Protein AF-A0A368Y8J2-F1 (afdb_monomer_lite)

Secondary structure (DSSP, 8-state):
--------------------------------------------TTS--HHHHHHHHHHHHHHHHHH--SHHHHHHHHHHHHHHHHHHHHHHHHHHHHH---HHHHHHHHHHHHHHHHHHHHHHHHHHHHS-HHHHTTHHHHHHHHHHHHHHHHHHHHHHHHHHTS--------

Radius of gyration: 30.21 Å; chains: 1; bounding box: 63×98×73 Å

Sequence (174 aa):
MHDGDARRGLPARHAGLWAITWTRRRALLAAALSCCTTTYAIDNPDAPDRNAAFLSRAQPYEERFSQASRSSEIADAAAAYATFLDAELNKAYQDLLAAVEDTGTRRALAQAQREWLKFRDAEFRFIGKNWTPQNFGSSSTLSRASYRHQIVKQRVSTLLAYLQNYPAATKAGR

pLDDT: mean 80.76, std 23.33, range [32.22, 98.88]

Organism: NCBI:txid545864

Foldseek 3Di:
DDDDDDDDDDDDDDDDDDDDDDDDDDDDDPPDPDPPPPVPLPDPVPFDQPLVVLVVVLVVLVVQCVPQDDPVSNVVSLVVSLVVLVVLLVVLLVLLLVLDPDPVVSVVSVVVVVVLVVVLVVVLVVLVVPLDCVVPNPCSSSSSSVVSSVSSSVSSSVSSVSSSSGDDPPPPDD

InterPro domains:
  IPR009739 Lysozyme inhibitor LprI-like, N-terminal [PF07007] (68-159)

Structure (mmCIF, N/CA/C/O backbone):
data_AF-A0A368Y8J2-F1
#
_entry.id   AF-A0A368Y8J2-F1
#
loop_
_atom_site.group_PDB
_atom_site.id
_atom_site.type_symbol
_atom_site.label_atom_id
_atom_site.label_alt_id
_atom_site.label_comp_id
_atom_site.label_asym_id
_atom_site.label_entity_id
_atom_site.label_seq_id
_atom_site.pdbx_PDB_ins_code
_atom_site.Cartn_x
_atom_site.Cartn_y
_atom_site.Cartn_z
_atom_site.occupancy
_atom_site.B_iso_or_equiv
_atom_site.auth_seq_id
_atom_site.auth_comp_id
_atom_site.auth_asym_id
_atom_site.auth_atom_id
_atom_site.pdbx_PDB_model_num
ATOM 1 N N . MET A 1 1 ? -29.559 -76.925 -47.299 1.00 38.00 1 MET A N 1
ATOM 2 C CA . MET A 1 1 ? -28.652 -77.788 -46.517 1.00 38.00 1 MET A CA 1
ATOM 3 C C . MET A 1 1 ? -27.833 -76.846 -45.647 1.00 38.00 1 MET A C 1
ATOM 5 O O . MET A 1 1 ? -27.339 -75.877 -46.204 1.00 38.00 1 MET A O 1
ATOM 9 N N . HIS A 1 2 ? -27.899 -77.069 -44.328 1.00 35.81 2 HIS A N 1
ATOM 10 C CA . HIS A 1 2 ? -27.275 -76.391 -43.168 1.00 35.81 2 HIS A CA 1
ATOM 11 C C . HIS A 1 2 ? -26.026 -75.537 -43.455 1.00 35.81 2 HIS A C 1
ATOM 13 O O . HIS A 1 2 ? -25.262 -75.876 -44.345 1.00 35.81 2 HIS A O 1
ATOM 19 N N . ASP A 1 3 ? -25.691 -74.449 -42.766 1.00 36.72 3 ASP A N 1
ATOM 20 C CA . ASP A 1 3 ? -25.877 -73.992 -41.378 1.00 36.72 3 ASP A CA 1
ATOM 21 C C . ASP A 1 3 ? -25.427 -72.504 -41.385 1.00 36.72 3 ASP A C 1
ATOM 23 O O . ASP A 1 3 ? -24.707 -72.087 -42.288 1.00 36.72 3 ASP A O 1
ATOM 27 N N . GLY A 1 4 ? -25.864 -71.604 -40.508 1.00 36.50 4 GLY A N 1
ATOM 28 C CA . GLY A 1 4 ? -25.315 -71.512 -39.157 1.00 36.50 4 GLY A CA 1
ATOM 29 C C . GLY A 1 4 ? -24.508 -70.215 -38.978 1.00 36.50 4 GLY A C 1
ATOM 30 O O . GLY A 1 4 ? -23.341 -70.138 -39.327 1.00 36.50 4 GLY A O 1
ATOM 31 N N . ASP A 1 5 ? -25.187 -69.232 -38.392 1.00 38.81 5 ASP A N 1
ATOM 32 C CA . ASP A 1 5 ? -24.718 -68.396 -37.281 1.00 38.81 5 ASP A CA 1
ATOM 33 C C . ASP A 1 5 ? -23.663 -67.265 -37.441 1.00 38.81 5 ASP A C 1
ATOM 35 O O . ASP A 1 5 ? -22.577 -67.386 -37.996 1.00 38.81 5 ASP A O 1
ATOM 39 N N . ALA A 1 6 ? -24.023 -66.172 -36.758 1.00 38.97 6 ALA A N 1
ATOM 40 C CA . ALA A 1 6 ? -23.198 -65.298 -35.927 1.00 38.97 6 ALA A CA 1
ATOM 41 C C . ALA A 1 6 ? -22.068 -64.415 -36.506 1.00 38.97 6 ALA A C 1
ATOM 43 O O . ALA A 1 6 ? -20.900 -64.781 -36.545 1.00 38.97 6 ALA A O 1
ATOM 44 N N . ARG A 1 7 ? -22.410 -63.116 -36.562 1.00 38.59 7 ARG A N 1
ATOM 45 C CA . ARG A 1 7 ? -21.954 -62.034 -35.643 1.00 38.59 7 ARG A CA 1
ATOM 46 C C . ARG A 1 7 ? -21.190 -60.854 -36.270 1.00 38.59 7 ARG A C 1
ATOM 48 O O . ARG A 1 7 ? -20.011 -60.927 -36.576 1.00 38.59 7 ARG A O 1
ATOM 55 N N . ARG A 1 8 ? -21.870 -59.709 -36.099 1.00 36.44 8 ARG A N 1
ATOM 56 C CA . ARG A 1 8 ? -21.405 -58.391 -35.610 1.00 36.44 8 ARG A CA 1
ATOM 57 C C . ARG A 1 8 ? -20.763 -57.420 -36.603 1.00 36.44 8 ARG A C 1
ATOM 59 O O . ARG A 1 8 ? -19.602 -57.530 -36.963 1.00 36.44 8 ARG A O 1
ATOM 66 N N . GLY A 1 9 ? -21.511 -56.337 -36.818 1.00 32.22 9 GLY A N 1
ATOM 67 C CA . GLY A 1 9 ? -21.014 -55.024 -37.222 1.00 32.22 9 GLY A CA 1
ATOM 68 C C . GLY A 1 9 ? -22.164 -54.038 -37.459 1.00 32.22 9 GLY A C 1
ATOM 69 O O . GLY A 1 9 ? -22.605 -53.878 -38.586 1.00 32.22 9 GLY A O 1
ATOM 70 N N . LEU A 1 10 ? -22.682 -53.403 -36.401 1.00 35.66 10 LEU A N 1
ATOM 71 C CA . LEU A 1 10 ? -23.392 -52.108 -36.501 1.00 35.66 10 LEU A CA 1
ATOM 72 C C . LEU A 1 10 ? -22.328 -50.989 -36.641 1.00 35.66 10 LEU A C 1
ATOM 74 O O . LEU A 1 10 ? -21.183 -51.277 -36.283 1.00 35.66 10 LEU A O 1
ATOM 78 N N . PRO A 1 11 ? -22.633 -49.725 -37.033 1.00 43.28 11 PRO A N 1
ATOM 79 C CA . PRO A 1 11 ? -23.953 -49.067 -37.079 1.00 43.28 11 PRO A CA 1
ATOM 80 C C . PRO A 1 11 ? -24.192 -48.126 -38.290 1.00 43.28 11 PRO A C 1
ATOM 82 O O . PRO A 1 11 ? -23.250 -47.584 -38.854 1.00 43.28 11 PRO A O 1
ATOM 85 N N . ALA A 1 12 ? -25.450 -47.784 -38.599 1.00 34.47 12 ALA A N 1
ATOM 86 C CA . ALA A 1 12 ? -25.791 -46.440 -39.098 1.00 34.47 12 ALA A CA 1
ATOM 87 C C . ALA A 1 12 ? -27.309 -46.175 -39.147 1.00 34.47 12 ALA A C 1
ATOM 89 O O . ALA A 1 12 ? -28.036 -46.812 -39.895 1.00 34.47 12 ALA A O 1
ATOM 90 N N . ARG A 1 13 ? -27.708 -45.115 -38.432 1.00 40.19 13 ARG A N 1
ATOM 91 C CA . ARG A 1 13 ? -28.651 -44.065 -38.864 1.00 40.19 13 ARG A CA 1
ATOM 92 C C . ARG A 1 13 ? -30.084 -44.485 -39.225 1.00 40.19 13 ARG A C 1
ATOM 94 O O . ARG A 1 13 ? -30.378 -44.824 -40.363 1.00 40.19 13 ARG A O 1
ATOM 101 N N . HIS A 1 14 ? -31.008 -44.199 -38.309 1.00 37.66 14 HIS A N 1
ATOM 102 C CA . HIS A 1 14 ? -32.386 -43.876 -38.675 1.00 37.66 14 HIS A CA 1
ATOM 103 C C . HIS A 1 14 ? -32.692 -42.424 -38.308 1.00 37.66 14 HIS A C 1
ATOM 105 O O . HIS A 1 14 ? -32.755 -42.050 -37.140 1.00 37.66 14 HIS A O 1
ATOM 111 N N . ALA A 1 15 ? -32.841 -41.608 -39.350 1.00 43.56 15 ALA A N 1
ATOM 112 C CA . ALA A 1 15 ? -33.581 -40.362 -39.297 1.00 43.56 15 ALA A CA 1
ATOM 113 C C . ALA A 1 15 ? -35.073 -40.696 -39.151 1.00 43.56 15 ALA A C 1
ATOM 115 O O . ALA A 1 15 ? -35.575 -41.588 -39.833 1.00 43.56 15 ALA A O 1
ATOM 116 N N . GLY A 1 16 ? -35.768 -39.985 -38.267 1.00 35.09 16 GLY A N 1
ATOM 117 C CA . GLY A 1 16 ? -37.189 -40.191 -38.003 1.00 35.09 16 GLY A CA 1
ATOM 118 C C . GLY A 1 16 ? -37.838 -38.957 -37.385 1.00 35.09 16 GLY A C 1
ATOM 119 O O . GLY A 1 16 ? -37.836 -38.791 -36.172 1.00 35.09 16 GLY A O 1
ATOM 120 N N . LEU A 1 17 ? -38.324 -38.089 -38.275 1.00 45.75 17 LEU A N 1
ATOM 121 C CA . LEU A 1 17 ? -39.556 -37.290 -38.212 1.00 45.75 17 LEU A CA 1
ATOM 122 C C . LEU A 1 17 ? -40.320 -37.267 -36.878 1.00 45.75 17 LEU A C 1
ATOM 124 O O . LEU A 1 17 ? -40.980 -38.251 -36.578 1.00 45.75 17 LEU A O 1
ATOM 128 N N . TRP A 1 18 ? -40.397 -36.111 -36.206 1.00 42.00 18 TRP A N 1
ATOM 129 C CA . TRP A 1 18 ? -41.549 -35.759 -35.358 1.00 42.00 18 TRP A CA 1
ATOM 130 C C . TRP A 1 18 ? -41.778 -34.243 -35.360 1.00 42.00 18 TRP A C 1
ATOM 132 O O . TRP A 1 18 ? -41.097 -33.484 -34.674 1.00 42.00 18 TRP A O 1
ATOM 142 N N . ALA A 1 19 ? -42.768 -33.803 -36.132 1.00 47.34 19 ALA A N 1
ATOM 143 C CA . ALA A 1 19 ? -43.452 -32.548 -35.873 1.00 47.34 19 ALA A CA 1
ATOM 144 C C . ALA A 1 19 ? -44.437 -32.794 -34.726 1.00 47.34 19 ALA A C 1
ATOM 146 O O . ALA A 1 19 ? -45.406 -33.516 -34.926 1.00 47.34 19 ALA A O 1
ATOM 147 N N . ILE A 1 20 ? -44.214 -32.207 -33.548 1.00 53.19 20 ILE A N 1
ATOM 148 C CA . ILE A 1 20 ? -45.284 -31.979 -32.570 1.00 53.19 20 ILE A CA 1
ATOM 149 C C . ILE A 1 20 ? -45.003 -30.649 -31.865 1.00 53.19 20 ILE A C 1
ATOM 151 O O . ILE A 1 20 ? -44.065 -30.508 -31.083 1.00 53.19 20 ILE A O 1
ATOM 155 N N . THR A 1 21 ? -45.830 -29.656 -32.167 1.00 49.53 21 THR A N 1
ATOM 156 C CA . THR A 1 21 ? -45.944 -28.409 -31.417 1.00 49.53 21 THR A CA 1
ATOM 157 C C . THR A 1 21 ? -46.417 -28.725 -29.997 1.00 49.53 21 THR A C 1
ATOM 159 O O . THR A 1 21 ? -47.525 -29.215 -29.802 1.00 49.53 21 THR A O 1
ATOM 162 N N . TRP A 1 22 ? -45.592 -28.441 -28.985 1.00 43.69 22 TRP A N 1
ATOM 163 C CA . TRP A 1 22 ? -46.028 -28.453 -27.585 1.00 43.69 22 TRP A CA 1
ATOM 164 C C . TRP A 1 22 ? -45.917 -27.061 -26.984 1.00 43.69 22 TRP A C 1
ATOM 166 O O . TRP A 1 22 ? -44.847 -26.541 -26.672 1.00 43.69 22 TRP A O 1
ATOM 176 N N . THR A 1 23 ? -47.085 -26.450 -26.860 1.00 45.97 23 THR A N 1
ATOM 177 C CA . THR A 1 23 ? -47.345 -25.228 -26.126 1.00 45.97 23 THR A CA 1
ATOM 178 C C . THR A 1 23 ? -47.279 -25.475 -24.617 1.00 45.97 23 THR A C 1
ATOM 180 O O . THR A 1 23 ? -47.844 -26.430 -24.098 1.00 45.97 23 THR A O 1
ATOM 183 N N . ARG A 1 24 ? -46.708 -24.478 -23.928 1.00 49.09 24 ARG A N 1
ATOM 184 C CA . ARG A 1 24 ? -46.957 -24.079 -22.531 1.00 49.09 24 ARG A CA 1
ATOM 185 C C . ARG A 1 24 ? -46.359 -24.941 -21.405 1.00 49.09 24 ARG A C 1
ATOM 187 O O . ARG A 1 24 ? -46.448 -26.157 -21.374 1.00 49.09 24 ARG A O 1
ATOM 194 N N . ARG A 1 25 ? -45.936 -24.192 -20.375 1.00 52.25 25 ARG A N 1
ATOM 195 C CA . ARG A 1 25 ? -45.642 -24.578 -18.979 1.00 52.25 25 ARG A CA 1
ATOM 196 C C . ARG A 1 25 ? -44.213 -25.027 -18.669 1.00 52.25 25 ARG A C 1
ATOM 198 O O . ARG A 1 25 ? -43.975 -26.172 -18.315 1.00 52.25 25 ARG A O 1
ATOM 205 N N . ARG A 1 26 ? -43.306 -24.049 -18.611 1.00 47.34 26 ARG A N 1
ATOM 206 C CA . ARG A 1 26 ? -42.301 -23.961 -17.535 1.00 47.34 26 ARG A CA 1
ATOM 207 C C . ARG A 1 26 ? -42.222 -22.519 -17.028 1.00 47.34 26 ARG A C 1
ATOM 209 O O . ARG A 1 26 ? -41.252 -21.809 -17.247 1.00 47.34 26 ARG A O 1
ATOM 216 N N . ALA A 1 27 ? -43.312 -22.080 -16.398 1.00 51.75 27 ALA A N 1
ATOM 217 C CA . ALA A 1 27 ? -43.200 -21.107 -15.318 1.00 51.75 27 ALA A CA 1
ATOM 218 C C . ALA A 1 27 ? -42.468 -21.795 -14.152 1.00 51.75 27 ALA A C 1
ATOM 220 O O . ALA A 1 27 ? -42.611 -23.008 -14.001 1.00 51.75 27 ALA A O 1
ATOM 221 N N . LEU A 1 28 ? -41.748 -21.008 -13.346 1.00 50.41 28 LEU A N 1
ATOM 222 C CA . LEU A 1 28 ? -40.837 -21.391 -12.250 1.00 50.41 28 LEU A CA 1
ATOM 223 C C . LEU A 1 28 ? -39.351 -21.508 -12.633 1.00 50.41 28 LEU A C 1
ATOM 225 O O . LEU A 1 28 ? -38.713 -22.528 -12.410 1.00 50.41 28 LEU A O 1
ATOM 229 N N . LEU A 1 29 ? -38.782 -20.409 -13.130 1.00 47.72 29 LEU A N 1
ATOM 230 C CA . LEU A 1 29 ? -37.373 -20.054 -12.912 1.00 47.72 29 LEU A CA 1
ATOM 231 C C . LEU A 1 29 ? -37.298 -18.545 -12.622 1.00 47.72 29 LEU A C 1
ATOM 233 O O . LEU A 1 29 ? -36.754 -17.766 -13.391 1.00 47.72 29 LEU A O 1
ATOM 237 N N . ALA A 1 30 ? -37.898 -18.122 -11.510 1.00 48.59 30 ALA A N 1
ATOM 238 C CA . ALA A 1 30 ? -37.550 -16.856 -10.866 1.00 48.59 30 ALA A CA 1
ATOM 239 C C . ALA A 1 30 ? -36.658 -17.194 -9.664 1.00 48.59 30 ALA A C 1
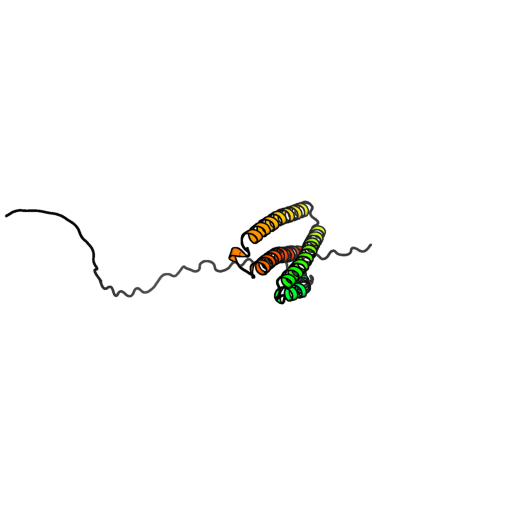ATOM 241 O O . ALA A 1 30 ? -37.056 -17.078 -8.509 1.00 48.59 30 ALA A O 1
ATOM 242 N N . ALA A 1 31 ? -35.473 -17.734 -9.954 1.00 53.31 31 ALA A N 1
ATOM 243 C CA . ALA A 1 31 ? -34.444 -17.946 -8.952 1.00 53.31 31 ALA A CA 1
ATOM 244 C C . ALA A 1 31 ? -33.857 -16.577 -8.591 1.00 53.31 31 ALA A C 1
ATOM 246 O O . ALA A 1 31 ? -33.096 -16.009 -9.368 1.00 53.31 31 ALA A O 1
ATOM 247 N N . ALA A 1 32 ? -34.313 -16.047 -7.453 1.00 57.34 32 ALA A N 1
ATOM 248 C CA . ALA A 1 32 ? -33.640 -15.095 -6.571 1.00 57.34 32 ALA A CA 1
ATOM 249 C C . ALA A 1 32 ? -32.467 -14.326 -7.209 1.00 57.34 32 ALA A C 1
ATOM 251 O O . ALA A 1 32 ? -31.299 -14.640 -6.980 1.00 57.34 32 ALA A O 1
ATOM 252 N N . LEU A 1 33 ? -32.784 -13.301 -8.004 1.00 58.62 33 LEU A N 1
ATOM 253 C CA . LEU A 1 33 ? -31.779 -12.354 -8.464 1.00 58.62 33 LEU A CA 1
ATOM 254 C C . LEU A 1 33 ? -31.495 -11.343 -7.348 1.00 58.62 33 LEU A C 1
ATOM 256 O O . LEU A 1 33 ? -32.362 -10.569 -6.954 1.00 58.62 33 LEU A O 1
ATOM 260 N N . SER A 1 34 ? -30.234 -11.328 -6.926 1.00 58.56 34 SER A N 1
ATOM 261 C CA . SER A 1 34 ? -29.547 -10.155 -6.390 1.00 58.56 34 SER A CA 1
ATOM 262 C C . SER A 1 34 ? -30.049 -9.609 -5.051 1.00 58.56 34 SER A C 1
ATOM 264 O O . SER A 1 34 ? -30.442 -8.453 -4.931 1.00 58.56 34 SER A O 1
ATOM 266 N N . CYS A 1 35 ? -29.842 -10.381 -3.984 1.00 41.34 35 CYS A N 1
ATOM 267 C CA . CYS A 1 35 ? -29.443 -9.755 -2.725 1.00 41.34 35 CYS A CA 1
ATOM 268 C C . CYS A 1 35 ? -27.953 -9.386 -2.851 1.00 41.34 35 CYS A C 1
ATOM 270 O O . CYS A 1 35 ? -27.079 -10.037 -2.285 1.00 41.34 35 CYS A O 1
ATOM 272 N N . CYS A 1 36 ? -27.646 -8.372 -3.671 1.00 50.62 36 CYS A N 1
ATOM 273 C CA . CYS A 1 36 ? -26.404 -7.633 -3.490 1.00 50.62 36 CYS A CA 1
ATOM 274 C C . CYS A 1 36 ? -26.565 -6.933 -2.148 1.00 50.62 36 CYS A C 1
ATOM 276 O O . CYS A 1 36 ? -27.130 -5.846 -2.076 1.00 50.62 36 CYS A O 1
ATOM 278 N N . THR A 1 37 ? -26.128 -7.577 -1.071 1.00 53.00 37 THR A N 1
ATOM 279 C CA . THR A 1 37 ? -25.909 -6.888 0.192 1.00 53.00 37 THR A CA 1
ATOM 280 C C . THR A 1 37 ? -24.730 -5.953 -0.037 1.00 53.00 37 THR A C 1
ATOM 282 O O . THR A 1 37 ? -23.588 -6.271 0.288 1.00 53.00 37 THR A O 1
ATOM 285 N N . THR A 1 38 ? -24.982 -4.800 -0.652 1.00 56.97 38 THR A N 1
ATOM 286 C CA . THR A 1 38 ? -24.168 -3.624 -0.397 1.00 56.97 38 THR A CA 1
ATOM 287 C C . THR A 1 38 ? -24.278 -3.421 1.102 1.00 56.97 38 THR A C 1
ATOM 289 O O . THR A 1 38 ? -25.308 -2.972 1.606 1.00 56.97 38 THR A O 1
ATOM 292 N N . THR A 1 39 ? -23.257 -3.853 1.836 1.00 56.72 39 THR A N 1
ATOM 293 C CA . THR A 1 39 ? -23.045 -3.395 3.200 1.00 56.72 39 THR A CA 1
ATOM 294 C C . THR A 1 39 ? -22.803 -1.899 3.082 1.00 56.72 39 THR A C 1
ATOM 296 O O . THR A 1 39 ? -21.665 -1.452 2.946 1.00 56.72 39 THR A O 1
ATOM 299 N N . TYR A 1 40 ? -23.887 -1.128 3.036 1.00 50.81 40 TYR A N 1
ATOM 300 C CA . TYR A 1 40 ? -23.848 0.279 3.358 1.00 50.81 40 TYR A CA 1
ATOM 301 C C . TYR A 1 40 ? -23.462 0.308 4.833 1.00 50.81 40 TYR A C 1
ATOM 303 O O . TYR A 1 40 ? -24.288 0.113 5.723 1.00 50.81 40 TYR A O 1
ATOM 311 N N . ALA A 1 41 ? -22.160 0.454 5.083 1.00 60.81 41 ALA A N 1
ATOM 312 C CA . ALA A 1 41 ? -21.712 1.173 6.260 1.00 60.81 41 ALA A CA 1
ATOM 313 C C . ALA A 1 41 ? -22.602 2.413 6.386 1.00 60.81 41 ALA A C 1
ATOM 315 O O . ALA A 1 41 ? -22.885 3.032 5.360 1.00 60.81 41 ALA A O 1
ATOM 316 N N . ILE A 1 42 ? -23.093 2.710 7.594 1.00 51.53 42 ILE A N 1
ATOM 317 C CA . ILE A 1 42 ? -23.910 3.900 7.8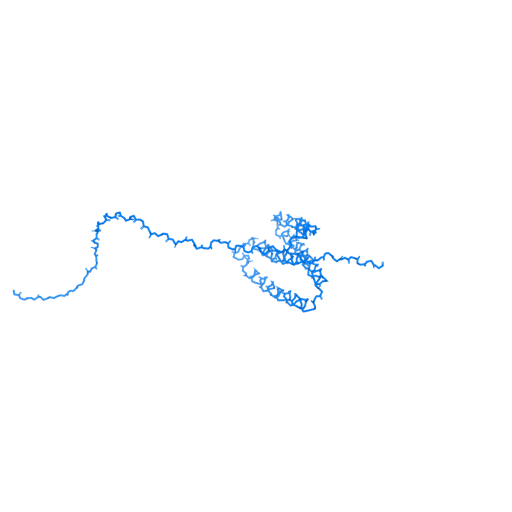61 1.00 51.53 42 ILE A CA 1
ATOM 318 C C . ILE A 1 42 ? -23.206 5.081 7.195 1.00 51.53 42 ILE A C 1
ATOM 320 O O . ILE A 1 42 ? -22.109 5.457 7.608 1.00 51.53 42 ILE A O 1
ATOM 324 N N . ASP A 1 43 ? -23.794 5.569 6.103 1.00 48.19 43 ASP A N 1
ATOM 325 C CA . ASP A 1 43 ? -23.211 6.623 5.291 1.00 48.19 43 ASP A CA 1
ATOM 326 C C . ASP A 1 43 ? -23.206 7.874 6.162 1.00 48.19 43 ASP A C 1
ATOM 328 O O . ASP A 1 43 ? -24.264 8.381 6.539 1.00 48.19 43 ASP A O 1
ATOM 332 N N . ASN A 1 44 ? -22.017 8.288 6.597 1.00 57.97 44 ASN A N 1
ATOM 333 C CA . ASN A 1 44 ? -21.825 9.573 7.240 1.00 57.97 44 ASN A CA 1
ATOM 334 C C . ASN A 1 44 ? -21.438 10.551 6.125 1.00 57.97 44 ASN A C 1
ATOM 336 O O . ASN A 1 44 ? -20.245 10.629 5.809 1.00 57.97 44 ASN A O 1
ATOM 340 N N . PRO A 1 45 ? -22.405 11.274 5.524 1.00 62.47 45 PRO A N 1
ATOM 341 C CA . PRO A 1 45 ? -22.144 12.159 4.389 1.00 62.47 45 PRO A CA 1
ATOM 342 C C . PRO A 1 45 ? -21.174 13.297 4.741 1.00 62.47 45 PRO A C 1
ATOM 344 O O . PRO A 1 45 ? -20.602 13.912 3.844 1.00 62.47 45 PRO A O 1
ATOM 347 N N . ASP A 1 46 ? -20.954 13.548 6.036 1.00 61.66 46 ASP A N 1
ATOM 348 C CA . ASP A 1 46 ? -20.062 14.590 6.540 1.00 61.66 46 ASP A CA 1
ATOM 349 C C . ASP A 1 46 ? -18.625 14.090 6.790 1.00 61.66 46 ASP A C 1
ATOM 351 O O . ASP A 1 46 ? -17.720 14.885 7.062 1.00 61.66 46 ASP A O 1
ATOM 355 N N . ALA A 1 47 ? -18.371 12.775 6.728 1.00 64.88 47 ALA A N 1
ATOM 356 C CA . ALA A 1 47 ? -17.033 12.232 6.943 1.00 64.88 47 ALA A CA 1
ATOM 357 C C . ALA A 1 47 ? -16.158 12.407 5.683 1.00 64.88 47 ALA A C 1
ATOM 359 O O . ALA A 1 47 ? -16.580 12.022 4.593 1.00 64.88 47 ALA A O 1
ATOM 360 N N . PRO A 1 48 ? -14.907 12.906 5.801 1.00 73.38 48 PRO A N 1
ATOM 361 C CA . PRO A 1 48 ? -14.019 13.068 4.651 1.00 73.38 48 PRO A CA 1
ATOM 362 C C . PRO A 1 48 ? -13.842 11.750 3.893 1.00 73.38 48 PRO A C 1
ATOM 364 O O . PRO A 1 48 ? -13.594 10.722 4.526 1.00 73.38 48 PRO A O 1
ATOM 367 N N . ASP A 1 49 ? -13.911 11.767 2.558 1.00 87.75 49 ASP A N 1
ATOM 368 C CA . ASP A 1 49 ? -13.601 10.582 1.751 1.00 87.75 49 ASP A CA 1
ATOM 369 C C . ASP A 1 49 ? -12.089 10.315 1.784 1.00 87.75 49 ASP A C 1
ATOM 371 O O . ASP A 1 49 ? -11.286 10.828 0.993 1.00 87.75 49 ASP A O 1
ATOM 375 N N . ARG A 1 50 ? -11.692 9.498 2.760 1.00 91.31 50 ARG A N 1
ATOM 376 C CA . ARG A 1 50 ? -10.297 9.123 2.990 1.00 91.31 50 ARG A CA 1
ATOM 377 C C . ARG A 1 50 ? -9.717 8.342 1.808 1.00 91.31 50 ARG A C 1
ATOM 379 O O . ARG A 1 50 ? -8.519 8.462 1.544 1.00 91.31 50 ARG A O 1
ATOM 386 N N . ASN A 1 51 ? -10.547 7.583 1.088 1.00 92.31 51 ASN A N 1
ATOM 387 C CA . ASN A 1 51 ? -10.128 6.817 -0.081 1.00 92.31 51 ASN A CA 1
ATOM 388 C C . ASN A 1 51 ? -9.868 7.727 -1.276 1.00 92.31 51 ASN A C 1
ATOM 390 O O . ASN A 1 51 ? -8.799 7.621 -1.875 1.00 92.31 51 ASN A O 1
ATOM 394 N N . ALA A 1 52 ? -10.774 8.653 -1.587 1.00 92.88 52 ALA A N 1
ATOM 395 C CA . ALA A 1 52 ? -10.549 9.635 -2.645 1.00 92.88 52 ALA A CA 1
ATOM 396 C C . ALA A 1 52 ? -9.280 10.459 -2.381 1.00 92.88 52 ALA A C 1
ATOM 398 O O . ALA A 1 52 ? -8.454 10.635 -3.278 1.00 92.88 52 ALA A O 1
ATOM 399 N N . ALA A 1 53 ? -9.062 10.884 -1.131 1.00 95.12 53 ALA A N 1
ATOM 400 C CA . ALA A 1 53 ? -7.848 11.601 -0.751 1.00 95.12 53 ALA A CA 1
ATOM 401 C C . ALA A 1 53 ? -6.576 10.760 -0.971 1.00 95.12 53 ALA A C 1
ATOM 403 O O . ALA A 1 53 ? -5.571 11.277 -1.457 1.00 95.12 53 ALA A O 1
ATOM 404 N N . PHE A 1 54 ? -6.598 9.472 -0.616 1.00 97.50 54 PHE A N 1
ATOM 405 C CA . PHE A 1 54 ? -5.488 8.553 -0.887 1.00 97.50 54 PHE A CA 1
ATOM 406 C C . PHE A 1 54 ? -5.242 8.369 -2.388 1.00 97.50 54 PHE A C 1
ATOM 408 O O . PHE A 1 54 ? -4.104 8.501 -2.834 1.00 97.50 54 PHE A O 1
ATOM 415 N N . LEU A 1 55 ? -6.292 8.116 -3.174 1.00 97.06 55 LEU A N 1
ATOM 416 C CA . LEU A 1 55 ? -6.179 7.922 -4.621 1.00 97.06 55 LEU A CA 1
ATOM 417 C C . LEU A 1 55 ? -5.617 9.167 -5.316 1.00 97.06 55 LEU A C 1
ATOM 419 O O . LEU A 1 55 ? -4.749 9.041 -6.175 1.00 97.06 55 LEU A O 1
ATOM 423 N N . SER A 1 56 ? -6.027 10.361 -4.883 1.00 97.56 56 SER A N 1
ATOM 424 C CA . SER A 1 56 ? -5.465 11.622 -5.375 1.00 97.56 56 SER A CA 1
ATOM 425 C C . SER A 1 56 ? -3.965 11.751 -5.069 1.00 97.56 56 SER A C 1
ATOM 427 O O . SER A 1 56 ? -3.197 12.146 -5.943 1.00 97.56 56 SER A O 1
ATOM 429 N N . ARG A 1 57 ? -3.507 11.349 -3.872 1.00 98.31 57 ARG A N 1
ATOM 430 C CA . ARG A 1 57 ? -2.066 11.323 -3.544 1.00 98.31 57 ARG A CA 1
ATOM 431 C C . ARG A 1 57 ? -1.293 10.248 -4.317 1.00 98.31 57 ARG A C 1
ATOM 433 O O . ARG A 1 57 ? -0.113 10.440 -4.596 1.00 98.31 57 ARG A O 1
ATOM 440 N N . ALA A 1 58 ? -1.938 9.131 -4.655 1.00 98.44 58 ALA A N 1
ATOM 441 C CA . ALA A 1 58 ? -1.333 8.031 -5.405 1.00 98.44 58 ALA A CA 1
ATOM 442 C C . ALA A 1 58 ? -1.162 8.346 -6.900 1.00 98.44 58 ALA A C 1
ATOM 444 O O . ALA A 1 58 ? -0.209 7.870 -7.519 1.00 98.44 58 ALA A O 1
ATOM 445 N N . GLN A 1 59 ? -2.047 9.173 -7.463 1.00 98.31 59 GLN A N 1
ATOM 446 C CA . GLN A 1 59 ? -2.091 9.526 -8.883 1.00 98.31 59 GLN A CA 1
ATOM 447 C C . GLN A 1 59 ? -0.728 9.905 -9.501 1.00 98.31 59 GLN A C 1
ATOM 449 O O . GLN A 1 59 ? -0.349 9.263 -10.481 1.00 98.31 59 GLN A O 1
ATOM 454 N N . PRO A 1 60 ? 0.070 10.848 -8.957 1.00 98.50 60 PRO A N 1
ATOM 455 C CA . PRO A 1 60 ? 1.352 11.210 -9.571 1.00 98.50 60 PRO A CA 1
ATOM 456 C C . PRO A 1 60 ? 2.355 10.044 -9.634 1.00 98.50 60 PRO A C 1
ATOM 458 O O . PRO A 1 60 ? 3.189 9.984 -10.538 1.00 98.50 60 PRO A O 1
ATOM 461 N N . TYR A 1 61 ? 2.284 9.089 -8.701 1.00 98.50 61 TYR A N 1
ATOM 462 C CA . TYR A 1 61 ? 3.134 7.897 -8.729 1.00 98.50 61 TYR A CA 1
ATOM 463 C C . TYR A 1 61 ? 2.668 6.889 -9.787 1.00 98.50 61 TYR A C 1
ATOM 465 O O . TYR A 1 61 ? 3.500 6.275 -10.453 1.00 98.50 61 TYR A O 1
ATOM 473 N N . GLU A 1 62 ? 1.354 6.746 -9.970 1.00 97.81 62 GLU A N 1
ATOM 474 C CA . GLU A 1 62 ? 0.747 5.892 -10.999 1.00 97.81 62 GLU A CA 1
ATOM 475 C C . GLU A 1 62 ? 1.019 6.425 -12.408 1.00 97.81 62 GLU A C 1
ATOM 477 O O . GLU A 1 62 ? 1.382 5.665 -13.307 1.00 97.81 62 GLU A O 1
ATOM 482 N N . GLU A 1 63 ? 0.927 7.739 -12.593 1.00 97.62 63 GLU A N 1
ATOM 483 C CA . GLU A 1 63 ? 1.290 8.412 -13.839 1.00 97.62 63 GLU A CA 1
ATOM 484 C C . GLU A 1 63 ? 2.776 8.218 -14.145 1.00 97.62 63 GLU A C 1
ATOM 486 O O . GLU A 1 63 ? 3.126 7.732 -15.219 1.00 97.62 63 GLU A O 1
ATOM 491 N N . ARG A 1 64 ? 3.661 8.480 -13.173 1.00 97.50 64 ARG A N 1
ATOM 492 C CA . ARG A 1 64 ? 5.105 8.272 -13.351 1.00 97.50 64 ARG A CA 1
ATOM 493 C C . ARG A 1 64 ? 5.442 6.818 -13.689 1.00 97.50 64 ARG A C 1
ATOM 495 O O . ARG A 1 64 ? 6.307 6.571 -14.524 1.00 97.50 64 ARG A O 1
ATOM 502 N N . PHE A 1 65 ? 4.792 5.856 -13.036 1.00 96.69 65 PHE A N 1
ATOM 503 C CA . PHE A 1 65 ? 5.016 4.434 -13.290 1.00 96.69 65 PHE A CA 1
ATOM 504 C C . PHE A 1 65 ? 4.473 3.989 -14.655 1.00 96.69 65 PHE A C 1
ATOM 506 O O . PHE A 1 65 ? 5.138 3.217 -15.340 1.00 96.69 65 PHE A O 1
ATOM 513 N N . SER A 1 66 ? 3.310 4.493 -15.075 1.00 94.81 66 SER A N 1
ATOM 514 C CA . SER A 1 66 ? 2.706 4.147 -16.371 1.00 94.81 66 SER A CA 1
ATOM 515 C C . SER A 1 66 ? 3.410 4.789 -17.570 1.00 94.81 66 SER A C 1
ATOM 517 O O . SER A 1 66 ? 3.422 4.202 -18.648 1.00 94.81 66 SER A O 1
ATOM 519 N N . GLN A 1 67 ? 4.022 5.962 -17.388 1.00 95.19 67 GLN A N 1
ATOM 520 C CA . GLN A 1 67 ? 4.768 6.671 -18.434 1.00 95.19 67 GLN A CA 1
ATOM 521 C C . GLN A 1 67 ? 6.235 6.225 -18.554 1.00 95.19 67 GLN A C 1
ATOM 523 O O . GLN A 1 67 ? 6.901 6.570 -19.531 1.00 95.19 67 GLN A O 1
ATOM 528 N N . ALA A 1 68 ? 6.759 5.468 -17.584 1.00 93.19 68 ALA A N 1
ATOM 529 C CA . ALA A 1 68 ? 8.132 4.977 -17.616 1.00 93.19 68 ALA A CA 1
ATOM 530 C C . ALA A 1 68 ? 8.347 4.006 -18.788 1.00 93.19 68 ALA A C 1
ATOM 532 O O . ALA A 1 68 ? 7.627 3.019 -18.939 1.00 93.19 68 ALA A O 1
ATOM 533 N N . SER A 1 69 ? 9.369 4.267 -19.604 1.00 88.50 69 SER A N 1
ATOM 534 C CA . SER A 1 69 ? 9.576 3.553 -20.873 1.00 88.50 69 SER A CA 1
ATOM 535 C C . SER A 1 69 ? 10.845 2.702 -20.880 1.00 88.50 69 SER A C 1
ATOM 537 O O . SER A 1 69 ? 10.894 1.643 -21.509 1.00 88.50 69 SER A O 1
ATOM 539 N N . ARG A 1 70 ? 11.879 3.130 -20.147 1.00 89.81 70 ARG A N 1
ATOM 540 C CA . ARG A 1 70 ? 13.156 2.412 -20.034 1.00 89.81 70 ARG A CA 1
ATOM 541 C C . ARG A 1 70 ? 13.165 1.527 -18.794 1.00 89.81 70 ARG A C 1
ATOM 543 O O . ARG A 1 70 ? 12.613 1.885 -17.760 1.00 89.81 70 ARG A O 1
ATOM 550 N N . SER A 1 71 ? 13.881 0.404 -18.845 1.00 86.44 71 SER A N 1
ATOM 551 C CA . SER A 1 71 ? 13.964 -0.534 -17.713 1.00 86.44 71 SER A CA 1
ATOM 552 C C . SER A 1 71 ? 14.437 0.112 -16.403 1.00 86.44 71 SER A C 1
ATOM 554 O O . SER A 1 71 ? 13.935 -0.251 -15.342 1.00 86.44 71 SER A O 1
ATOM 556 N N . SER A 1 72 ? 15.373 1.066 -16.467 1.00 89.94 72 SER A N 1
ATOM 557 C CA . SER A 1 72 ? 15.829 1.836 -15.301 1.00 89.94 72 SER A CA 1
ATOM 558 C C . SER A 1 72 ? 14.744 2.778 -14.774 1.00 89.94 72 SER A C 1
ATOM 560 O O . SER A 1 72 ? 14.477 2.786 -13.580 1.00 89.94 72 SER A O 1
ATOM 562 N N . GLU A 1 73 ? 14.046 3.492 -15.661 1.00 94.38 73 GLU A N 1
ATOM 563 C CA . GLU A 1 73 ? 12.933 4.380 -15.294 1.00 94.38 73 GLU A CA 1
ATOM 564 C C . GLU A 1 73 ? 11.788 3.603 -14.640 1.00 94.38 73 GLU A C 1
ATOM 566 O O . GLU A 1 73 ? 11.240 4.045 -13.633 1.00 94.38 73 GLU A O 1
ATOM 571 N N . ILE A 1 74 ? 11.452 2.426 -15.182 1.00 94.00 74 ILE A N 1
ATOM 572 C CA . ILE A 1 74 ? 10.430 1.537 -14.619 1.00 94.00 74 ILE A CA 1
ATOM 573 C C . ILE A 1 74 ? 10.848 1.095 -13.218 1.00 94.00 74 ILE A C 1
ATOM 575 O O . ILE A 1 74 ? 10.022 1.113 -12.308 1.00 94.00 74 ILE A O 1
ATOM 579 N N . ALA A 1 75 ? 12.112 0.702 -13.025 1.00 93.31 75 ALA A N 1
ATOM 580 C CA . ALA A 1 75 ? 12.614 0.291 -11.717 1.00 93.31 75 ALA A CA 1
ATOM 581 C C . ALA A 1 75 ? 12.547 1.439 -10.695 1.00 93.31 75 ALA A C 1
ATOM 583 O O . ALA A 1 75 ? 12.036 1.238 -9.591 1.00 93.31 75 ALA A O 1
ATOM 584 N N . ASP A 1 76 ? 12.976 2.642 -11.078 1.00 96.88 76 ASP A N 1
ATOM 585 C CA . ASP A 1 76 ? 12.977 3.821 -10.209 1.00 96.88 76 ASP A CA 1
ATOM 586 C C . ASP A 1 76 ? 11.557 4.285 -9.863 1.00 96.88 76 ASP A C 1
ATOM 588 O O . ASP A 1 76 ? 11.245 4.553 -8.699 1.00 96.88 76 ASP A O 1
ATOM 592 N N . ALA A 1 77 ? 10.668 4.357 -10.859 1.00 98.06 77 ALA A N 1
ATOM 593 C CA . ALA A 1 77 ? 9.266 4.706 -10.652 1.00 98.06 77 ALA A CA 1
ATOM 594 C C . ALA A 1 77 ? 8.557 3.656 -9.786 1.00 98.06 77 ALA A C 1
ATOM 596 O O . ALA A 1 77 ? 7.809 4.009 -8.872 1.00 98.06 77 ALA A O 1
ATOM 597 N N . ALA A 1 78 ? 8.844 2.370 -10.011 1.00 97.69 78 ALA A N 1
ATOM 598 C CA . ALA A 1 78 ? 8.285 1.294 -9.209 1.00 97.69 78 ALA A CA 1
ATOM 599 C C . ALA A 1 78 ? 8.741 1.349 -7.750 1.00 97.69 78 ALA A C 1
ATOM 601 O O . ALA A 1 78 ? 7.923 1.139 -6.852 1.00 97.69 78 ALA A O 1
ATOM 602 N N . ALA A 1 79 ? 10.022 1.629 -7.508 1.00 98.25 79 ALA A N 1
ATOM 603 C CA . ALA A 1 79 ? 10.563 1.775 -6.164 1.00 98.25 79 ALA A CA 1
ATOM 604 C C . ALA A 1 79 ? 9.934 2.975 -5.443 1.00 98.25 79 ALA A C 1
ATOM 606 O O . ALA A 1 79 ? 9.471 2.836 -4.313 1.00 98.25 79 ALA A O 1
ATOM 607 N N . ALA A 1 80 ? 9.835 4.126 -6.115 1.00 98.62 80 ALA A N 1
ATOM 608 C CA . ALA A 1 80 ? 9.206 5.318 -5.552 1.00 98.62 80 ALA A CA 1
ATOM 609 C C . ALA A 1 80 ? 7.736 5.075 -5.178 1.00 98.62 80 ALA A C 1
ATOM 611 O O . ALA A 1 80 ? 7.314 5.430 -4.076 1.00 98.62 80 ALA A O 1
ATOM 612 N N . TYR A 1 81 ? 6.968 4.428 -6.061 1.00 98.75 81 TYR A N 1
ATOM 613 C CA . TYR A 1 81 ? 5.566 4.127 -5.784 1.00 98.75 81 TYR A CA 1
ATOM 614 C C . TYR A 1 81 ? 5.406 3.091 -4.662 1.00 98.75 81 TYR A C 1
ATOM 616 O O . TYR A 1 81 ? 4.540 3.240 -3.803 1.00 98.75 81 TYR A O 1
ATOM 624 N N . ALA A 1 82 ? 6.280 2.081 -4.599 1.00 98.75 82 ALA A N 1
ATOM 625 C CA . ALA A 1 82 ? 6.277 1.107 -3.509 1.00 98.75 82 ALA A CA 1
ATOM 626 C C . ALA A 1 82 ? 6.544 1.765 -2.144 1.00 98.75 82 ALA A C 1
ATOM 628 O O . ALA A 1 82 ? 5.835 1.468 -1.185 1.00 98.75 82 ALA A O 1
ATOM 629 N N . THR A 1 83 ? 7.508 2.688 -2.065 1.00 98.88 83 THR A N 1
ATOM 630 C CA . THR A 1 83 ? 7.797 3.457 -0.842 1.00 98.88 83 THR A CA 1
ATOM 631 C C . THR A 1 83 ? 6.602 4.304 -0.408 1.00 98.88 83 THR A C 1
ATOM 633 O O . THR A 1 83 ? 6.249 4.312 0.770 1.00 98.88 83 THR A O 1
ATOM 636 N N . PHE A 1 84 ? 5.944 4.985 -1.351 1.00 98.88 84 PHE A N 1
ATOM 637 C CA . PHE A 1 84 ? 4.719 5.738 -1.072 1.00 98.88 84 PHE A CA 1
ATOM 638 C C . PHE A 1 84 ? 3.607 4.833 -0.517 1.00 98.88 84 PHE A C 1
ATOM 640 O O . PHE A 1 84 ? 3.018 5.135 0.520 1.00 98.88 84 PHE A O 1
ATOM 647 N N . LEU A 1 85 ? 3.349 3.696 -1.170 1.00 98.88 85 LEU A N 1
ATOM 648 C CA . LEU A 1 85 ? 2.306 2.760 -0.752 1.00 98.88 85 LEU A CA 1
ATOM 649 C C . LEU A 1 85 ? 2.583 2.139 0.623 1.00 98.88 85 LEU A C 1
ATOM 651 O O . LEU A 1 85 ? 1.641 1.924 1.383 1.00 98.88 85 LEU A O 1
ATOM 655 N N . ASP A 1 86 ? 3.844 1.864 0.964 1.00 98.88 86 ASP A N 1
ATOM 656 C CA . ASP A 1 86 ? 4.211 1.370 2.295 1.00 98.88 86 ASP A CA 1
ATOM 657 C C . ASP A 1 86 ? 3.952 2.422 3.386 1.00 98.88 86 ASP A C 1
ATOM 659 O O . ASP A 1 86 ? 3.378 2.111 4.434 1.00 98.88 86 ASP A O 1
ATOM 663 N N . ALA A 1 87 ? 4.283 3.689 3.119 1.00 98.81 87 ALA A N 1
ATOM 664 C CA . ALA A 1 87 ? 3.989 4.788 4.034 1.00 98.81 87 ALA A CA 1
ATOM 665 C C . ALA A 1 87 ? 2.474 4.965 4.251 1.00 98.81 87 ALA A C 1
ATOM 667 O O . ALA A 1 87 ? 2.023 5.066 5.394 1.00 98.81 87 ALA A O 1
ATOM 668 N N . GLU A 1 88 ? 1.679 4.941 3.178 1.00 98.75 88 GLU A N 1
ATOM 669 C CA . GLU A 1 88 ? 0.213 5.023 3.247 1.00 98.75 88 GLU A CA 1
ATOM 670 C C . GLU A 1 88 ? -0.403 3.812 3.966 1.00 98.75 88 GLU A C 1
ATOM 672 O O . GLU A 1 88 ? -1.321 3.974 4.771 1.00 98.75 88 GLU A O 1
ATOM 677 N N . LEU A 1 89 ? 0.133 2.604 3.753 1.00 98.88 89 LEU A N 1
ATOM 678 C CA . LEU A 1 89 ? -0.293 1.389 4.455 1.00 98.88 89 LEU A CA 1
ATOM 679 C C . LEU A 1 89 ? -0.076 1.514 5.961 1.00 98.88 89 LEU A C 1
ATOM 681 O O . LEU A 1 89 ? -0.991 1.245 6.744 1.00 98.88 89 LEU A O 1
ATOM 685 N N . ASN A 1 90 ? 1.129 1.916 6.362 1.00 98.81 90 ASN A N 1
ATOM 686 C CA . ASN A 1 90 ? 1.473 2.086 7.766 1.00 98.81 90 ASN A CA 1
ATOM 687 C C . ASN A 1 90 ? 0.627 3.187 8.402 1.00 98.81 90 ASN A C 1
ATOM 689 O O . ASN A 1 90 ? 0.071 2.976 9.479 1.00 98.81 90 ASN A O 1
ATOM 693 N N . LYS A 1 91 ? 0.457 4.324 7.721 1.00 98.44 91 LYS A N 1
ATOM 694 C CA . LYS A 1 91 ? -0.391 5.418 8.197 1.00 98.44 91 LYS A CA 1
ATOM 695 C C . LYS A 1 91 ? -1.842 4.974 8.392 1.00 98.44 91 LYS A C 1
ATOM 697 O O . LYS A 1 91 ? -2.369 5.132 9.489 1.00 98.44 91 LYS A O 1
ATOM 702 N N . ALA A 1 92 ? -2.466 4.379 7.376 1.00 98.00 92 ALA A N 1
ATOM 703 C CA . ALA A 1 92 ? -3.855 3.926 7.453 1.00 98.00 92 ALA A CA 1
ATOM 704 C C . ALA A 1 92 ? -4.058 2.885 8.565 1.00 98.00 92 ALA A C 1
ATOM 706 O O . ALA A 1 92 ? -5.057 2.926 9.282 1.00 98.00 92 ALA A O 1
ATOM 707 N N . TYR A 1 93 ? -3.094 1.975 8.746 1.00 98.56 93 TYR A N 1
ATOM 708 C CA . TYR A 1 93 ? -3.124 1.000 9.832 1.00 98.56 93 TYR A CA 1
ATOM 709 C C . TYR A 1 93 ? -3.030 1.660 11.213 1.00 98.56 93 TYR A C 1
ATOM 711 O O . TYR A 1 93 ? -3.815 1.312 12.091 1.00 98.56 93 TYR A O 1
ATOM 719 N N . GLN A 1 94 ? -2.105 2.604 11.416 1.00 98.25 94 GLN A N 1
ATOM 720 C CA . GLN A 1 94 ? -1.953 3.293 12.702 1.00 98.25 94 GLN A CA 1
ATOM 721 C C . GLN A 1 94 ? -3.162 4.175 13.025 1.00 98.25 94 GLN A C 1
ATOM 723 O O . GLN A 1 94 ? -3.641 4.147 14.156 1.00 98.25 94 GLN A O 1
ATOM 728 N N . ASP A 1 95 ? -3.693 4.895 12.035 1.00 95.94 95 ASP A N 1
ATOM 729 C CA . ASP A 1 95 ? -4.884 5.733 12.197 1.00 95.94 95 ASP A CA 1
ATOM 730 C C . ASP A 1 95 ? -6.109 4.875 12.567 1.00 95.94 95 ASP A C 1
ATOM 732 O O . ASP A 1 95 ? -6.828 5.194 13.514 1.00 95.94 95 ASP A O 1
ATOM 736 N N . LEU A 1 96 ? -6.314 3.738 11.887 1.00 96.31 96 LEU A N 1
ATOM 737 C CA . LEU A 1 96 ? -7.375 2.786 12.231 1.00 96.31 96 LEU A CA 1
ATOM 738 C C . LEU A 1 96 ? -7.166 2.181 13.617 1.00 96.31 96 LEU A C 1
ATOM 740 O O . LEU A 1 96 ? -8.103 2.124 14.410 1.00 96.31 96 LEU A O 1
ATOM 744 N N . LEU A 1 97 ? -5.942 1.759 13.934 1.00 96.56 97 LEU A N 1
ATOM 745 C CA . LEU A 1 97 ? -5.630 1.212 15.245 1.00 96.56 97 LEU A CA 1
ATOM 746 C C . LEU A 1 97 ? -5.912 2.242 16.341 1.00 96.56 97 LEU A C 1
ATOM 748 O O . LEU A 1 97 ? -6.436 1.857 17.373 1.00 96.56 97 LEU A O 1
ATOM 752 N N . ALA A 1 98 ? -5.606 3.524 16.141 1.00 95.38 98 ALA A N 1
ATOM 753 C CA . ALA A 1 98 ? -5.905 4.589 17.097 1.00 95.38 98 ALA A CA 1
ATOM 754 C C . ALA A 1 98 ? -7.413 4.840 17.267 1.00 95.38 98 ALA A C 1
ATOM 756 O O . ALA A 1 98 ? -7.843 5.126 18.380 1.00 95.38 98 ALA A O 1
ATOM 757 N N . ALA A 1 99 ? -8.200 4.697 16.199 1.00 93.56 99 ALA A N 1
ATOM 758 C CA . ALA A 1 99 ? -9.644 4.922 16.216 1.00 93.56 99 ALA A CA 1
ATOM 759 C C . ALA A 1 99 ? -10.449 3.785 16.877 1.00 93.56 99 ALA A C 1
ATOM 761 O O . ALA A 1 99 ? -11.551 4.015 17.370 1.00 93.56 99 ALA A O 1
ATOM 762 N N . VAL A 1 100 ? -9.920 2.557 16.902 1.00 94.19 100 VAL A N 1
ATOM 763 C CA . VAL A 1 100 ? -10.581 1.430 17.577 1.00 94.19 100 VAL A CA 1
ATOM 764 C C . VAL A 1 100 ? -10.350 1.513 19.090 1.00 94.19 100 VAL A C 1
ATOM 766 O O . VAL A 1 100 ? -9.224 1.327 19.560 1.00 94.19 100 VAL A O 1
ATOM 769 N N . GLU A 1 101 ? -11.417 1.740 19.857 1.00 92.88 101 GLU A N 1
ATOM 770 C CA . GLU A 1 101 ? -11.372 1.807 21.327 1.00 92.88 101 GLU A CA 1
ATOM 771 C C . GLU A 1 101 ? -11.329 0.417 21.980 1.00 92.88 101 GLU A C 1
ATOM 773 O O . GLU A 1 101 ? -10.513 0.168 22.871 1.00 92.88 101 GLU A O 1
ATOM 778 N N . ASP A 1 102 ? -12.161 -0.519 21.507 1.00 95.38 102 ASP A N 1
ATOM 779 C CA . ASP A 1 102 ? -12.252 -1.861 22.087 1.00 95.38 102 ASP A CA 1
ATOM 780 C C . ASP A 1 102 ? -10.941 -2.650 21.933 1.00 95.38 102 ASP A C 1
ATOM 782 O O . ASP A 1 102 ? -10.455 -2.929 20.831 1.00 95.38 102 ASP A O 1
ATOM 786 N N . THR A 1 103 ? -10.378 -3.071 23.066 1.00 95.69 103 THR A N 1
ATOM 787 C CA . THR A 1 103 ? -9.082 -3.759 23.110 1.00 95.69 103 THR A CA 1
ATOM 788 C C . THR A 1 103 ? -9.093 -5.115 22.402 1.00 95.69 103 THR A C 1
ATOM 790 O O . THR A 1 103 ? -8.075 -5.496 21.814 1.00 95.69 103 THR A O 1
ATOM 793 N N . GLY A 1 104 ? -10.223 -5.832 22.410 1.00 97.81 104 GLY A N 1
ATOM 794 C CA . GLY A 1 104 ? -10.381 -7.099 21.694 1.00 97.81 104 GLY A CA 1
ATOM 795 C C . GLY A 1 104 ? -10.307 -6.898 20.181 1.00 97.81 104 GLY A C 1
ATOM 796 O O . GLY A 1 104 ? -9.507 -7.541 19.496 1.00 97.81 104 GLY A O 1
ATOM 797 N N . THR A 1 105 ? -11.058 -5.925 19.677 1.00 97.19 105 THR A N 1
ATOM 798 C CA . THR A 1 105 ? -11.109 -5.531 18.266 1.00 97.19 105 THR A CA 1
ATOM 799 C C . THR A 1 105 ? -9.761 -4.991 17.792 1.00 97.19 105 THR A C 1
ATOM 801 O O . THR A 1 105 ? -9.285 -5.385 16.727 1.00 97.19 105 THR A O 1
ATOM 804 N N . ARG A 1 106 ? -9.064 -4.181 18.604 1.00 97.19 106 ARG A N 1
ATOM 805 C CA . ARG A 1 106 ? -7.685 -3.739 18.314 1.00 97.19 106 ARG A CA 1
ATOM 806 C C . ARG A 1 106 ? -6.727 -4.918 18.139 1.00 97.19 106 ARG A C 1
ATOM 808 O O . ARG A 1 106 ? -5.921 -4.930 17.208 1.00 97.19 106 ARG A O 1
ATOM 815 N N . ARG A 1 107 ? -6.796 -5.921 19.026 1.00 98.38 107 ARG A N 1
ATOM 816 C CA . ARG A 1 107 ? -5.961 -7.134 18.932 1.00 98.38 107 ARG A CA 1
ATOM 817 C C . ARG A 1 107 ? -6.290 -7.940 17.678 1.00 98.38 107 ARG A C 1
ATOM 819 O O . ARG A 1 107 ? -5.363 -8.396 17.007 1.00 98.38 107 ARG A O 1
ATOM 826 N N . ALA A 1 108 ? -7.573 -8.076 17.345 1.00 98.50 108 ALA A N 1
ATOM 827 C CA . ALA A 1 108 ? -8.020 -8.747 16.129 1.00 98.50 108 ALA A CA 1
ATOM 828 C C . ALA A 1 108 ? -7.524 -8.026 14.865 1.00 98.50 108 ALA A C 1
ATOM 830 O O . ALA A 1 108 ? -6.975 -8.673 13.974 1.00 98.50 108 ALA A O 1
ATOM 831 N N . LEU A 1 109 ? -7.609 -6.692 14.817 1.00 98.44 109 LEU A N 1
ATOM 832 C CA . LEU A 1 109 ? -7.071 -5.880 13.723 1.00 98.44 109 LEU A CA 1
ATOM 833 C C . LEU A 1 109 ? -5.556 -6.071 13.563 1.00 98.44 109 LEU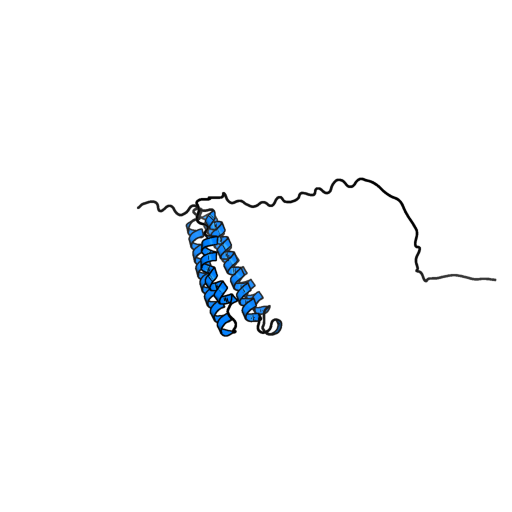 A C 1
ATOM 835 O O . LEU A 1 109 ? -5.073 -6.304 12.453 1.00 98.44 109 LEU A O 1
ATOM 839 N N . ALA A 1 110 ? -4.804 -6.018 14.664 1.00 98.62 110 ALA A N 1
ATOM 840 C CA . ALA A 1 110 ? -3.360 -6.229 14.636 1.00 98.62 110 ALA A CA 1
ATOM 841 C C . ALA A 1 110 ? -2.994 -7.639 14.145 1.00 98.62 110 ALA A C 1
ATOM 843 O O . ALA A 1 110 ? -2.045 -7.809 13.378 1.00 98.62 110 ALA A O 1
ATOM 844 N N . GLN A 1 111 ? -3.759 -8.654 14.553 1.00 98.81 111 GLN A N 1
ATOM 845 C CA . GLN A 1 111 ? -3.581 -10.020 14.071 1.00 98.81 111 GLN A CA 1
ATOM 846 C C . GLN A 1 111 ? -3.906 -10.140 12.578 1.00 98.81 111 GLN A C 1
ATOM 848 O O . GLN A 1 111 ? -3.097 -10.685 11.830 1.00 98.81 111 GLN A O 1
ATOM 853 N N . ALA A 1 112 ? -5.021 -9.568 12.120 1.00 98.81 112 ALA A N 1
ATOM 854 C CA . ALA A 1 112 ? -5.393 -9.553 10.708 1.00 98.81 112 ALA A CA 1
ATOM 855 C C . ALA A 1 112 ? -4.327 -8.866 9.838 1.00 98.81 112 ALA A C 1
ATOM 857 O O . ALA A 1 112 ? -4.007 -9.353 8.756 1.00 98.81 112 ALA A O 1
ATOM 858 N N . GLN A 1 113 ? -3.732 -7.767 10.316 1.00 98.81 113 GLN A N 1
ATOM 859 C CA . GLN A 1 113 ? -2.642 -7.091 9.612 1.00 98.81 113 GLN A CA 1
ATOM 860 C C . GLN A 1 113 ? -1.381 -7.964 9.521 1.00 98.81 113 GLN A C 1
ATOM 862 O O . GLN A 1 113 ? -0.768 -8.027 8.457 1.00 98.81 113 GLN A O 1
ATOM 867 N N . ARG A 1 114 ? -1.005 -8.677 10.593 1.00 98.88 114 ARG A N 1
ATOM 868 C CA . ARG A 1 114 ? 0.137 -9.611 10.569 1.00 98.88 114 ARG A CA 1
ATOM 869 C C . ARG A 1 114 ? -0.069 -10.760 9.587 1.00 98.88 114 ARG A C 1
ATOM 871 O O . ARG A 1 114 ? 0.849 -11.085 8.840 1.00 98.88 114 ARG A O 1
ATOM 878 N N . GLU A 1 115 ? -1.256 -11.362 9.563 1.00 98.88 115 GLU A N 1
ATOM 879 C CA . GLU A 1 115 ? -1.558 -12.431 8.603 1.00 98.88 115 GLU A CA 1
ATOM 880 C C . GLU A 1 115 ? -1.590 -11.905 7.163 1.00 98.88 115 GLU A C 1
ATOM 882 O O . GLU A 1 115 ? -1.069 -12.554 6.256 1.00 98.88 115 GLU A O 1
ATOM 887 N N . TRP A 1 116 ? -2.099 -10.689 6.947 1.00 98.88 116 TRP A N 1
ATOM 888 C CA . TRP A 1 116 ? -2.038 -10.049 5.635 1.00 98.88 116 TRP A CA 1
ATOM 889 C C . TRP A 1 116 ? -0.595 -9.819 5.158 1.00 98.88 116 TRP A C 1
ATOM 891 O O . TRP A 1 116 ? -0.308 -10.040 3.985 1.00 98.88 116 TRP A O 1
ATOM 901 N N . LEU A 1 117 ? 0.337 -9.445 6.04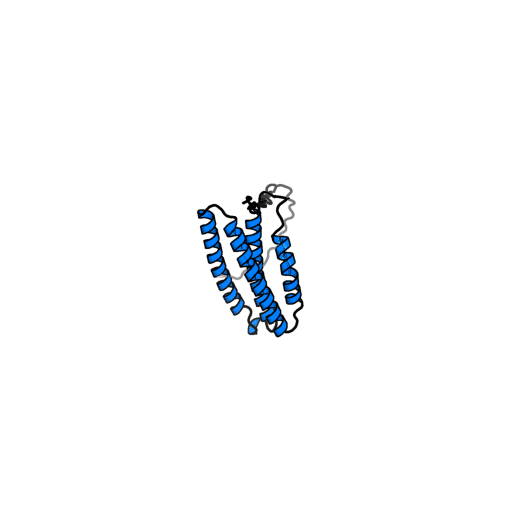6 1.00 98.88 117 LEU A N 1
ATOM 902 C CA . LEU A 1 117 ? 1.757 -9.315 5.687 1.00 98.88 117 LEU A CA 1
ATOM 903 C C . LEU A 1 117 ? 2.358 -10.657 5.246 1.00 98.88 117 LEU A C 1
ATOM 905 O O . LEU A 1 117 ? 3.066 -10.707 4.242 1.00 98.88 117 LEU A O 1
ATOM 909 N N . LYS A 1 118 ? 2.018 -11.761 5.926 1.00 98.88 118 LYS A N 1
ATOM 910 C CA . LYS A 1 118 ? 2.448 -13.106 5.504 1.00 98.88 118 LYS A CA 1
ATOM 911 C C . LYS A 1 118 ? 1.908 -13.464 4.121 1.00 98.88 118 LYS A C 1
ATOM 913 O O . LYS A 1 118 ? 2.661 -13.990 3.300 1.00 98.88 118 LYS A O 1
ATOM 918 N N . PHE A 1 119 ? 0.632 -13.163 3.861 1.00 98.81 119 PHE A N 1
ATOM 919 C CA . PHE A 1 119 ? 0.025 -13.309 2.537 1.00 98.81 119 PHE A CA 1
ATOM 920 C C . PHE A 1 119 ? 0.776 -12.476 1.492 1.00 98.81 119 PHE A C 1
ATOM 922 O O . PHE A 1 119 ? 1.244 -13.038 0.508 1.00 98.81 119 PHE A O 1
ATOM 929 N N . ARG A 1 120 ? 0.963 -11.170 1.727 1.00 98.81 120 ARG A N 1
ATOM 930 C CA . ARG A 1 120 ? 1.674 -10.259 0.816 1.00 98.81 120 ARG A CA 1
ATOM 931 C C . ARG A 1 120 ? 3.051 -10.805 0.461 1.00 98.81 120 ARG A C 1
ATOM 933 O O . ARG A 1 120 ? 3.415 -10.850 -0.709 1.00 98.81 120 ARG A O 1
ATOM 940 N N . ASP A 1 121 ? 3.811 -11.244 1.458 1.00 98.88 121 ASP A N 1
ATOM 941 C CA . ASP A 1 121 ? 5.167 -11.734 1.243 1.00 98.88 121 ASP A CA 1
ATOM 942 C C . ASP A 1 121 ? 5.171 -13.060 0.462 1.00 98.88 121 ASP A C 1
ATOM 944 O O . ASP A 1 121 ? 6.044 -13.285 -0.380 1.00 98.88 121 ASP A O 1
ATOM 948 N N . ALA A 1 122 ? 4.195 -13.941 0.707 1.00 98.88 122 ALA A N 1
ATOM 949 C CA . ALA A 1 122 ? 4.002 -15.159 -0.079 1.00 98.88 122 ALA A CA 1
ATOM 950 C C . ALA A 1 122 ? 3.631 -14.851 -1.534 1.00 98.88 122 ALA A C 1
ATOM 952 O O . ALA A 1 122 ? 4.251 -15.394 -2.450 1.00 98.88 122 ALA A O 1
ATOM 953 N N . GLU A 1 123 ? 2.707 -13.920 -1.739 1.00 98.75 123 GLU A N 1
ATOM 954 C CA . GLU A 1 123 ? 2.261 -13.474 -3.053 1.00 98.75 123 GLU A CA 1
ATOM 955 C C . GLU A 1 123 ? 3.407 -12.810 -3.826 1.00 98.75 123 GLU A C 1
ATOM 957 O O . GLU A 1 123 ? 3.649 -13.109 -4.992 1.00 98.75 123 GLU A O 1
ATOM 962 N N . PHE A 1 124 ? 4.225 -11.989 -3.165 1.00 98.62 124 PHE A N 1
ATOM 963 C CA . PHE A 1 124 ? 5.382 -11.336 -3.784 1.00 98.62 124 PHE A CA 1
ATOM 964 C C . PHE A 1 124 ? 6.455 -12.336 -4.224 1.00 98.62 124 PHE A C 1
ATOM 966 O O . PHE A 1 124 ? 7.110 -12.116 -5.255 1.00 98.62 124 PHE A O 1
ATOM 973 N N . ARG A 1 125 ? 6.633 -13.428 -3.464 1.00 98.69 125 ARG A N 1
ATOM 974 C CA . ARG A 1 125 ? 7.496 -14.554 -3.850 1.00 98.69 125 ARG A CA 1
ATOM 975 C C . ARG A 1 125 ? 6.926 -15.295 -5.053 1.00 98.69 125 ARG A C 1
ATOM 977 O O . ARG A 1 125 ? 7.686 -15.581 -5.975 1.00 98.69 125 ARG A O 1
ATOM 984 N N . PHE A 1 126 ? 5.624 -15.579 -5.067 1.00 98.50 126 PHE A N 1
ATOM 985 C CA . PHE A 1 126 ? 4.959 -16.194 -6.217 1.00 98.50 126 PHE A CA 1
ATOM 986 C C . PHE A 1 126 ? 5.103 -15.322 -7.470 1.00 98.50 126 PHE A C 1
ATOM 988 O O . PHE A 1 126 ? 5.634 -15.788 -8.476 1.00 98.50 126 PHE A O 1
ATOM 995 N N . ILE A 1 127 ? 4.776 -14.031 -7.375 1.00 98.12 127 ILE A N 1
ATOM 996 C CA . ILE A 1 127 ? 4.932 -13.052 -8.457 1.00 98.12 127 ILE A CA 1
ATOM 997 C C . ILE A 1 127 ? 6.373 -13.028 -8.983 1.00 98.12 127 ILE A C 1
ATOM 999 O O . ILE A 1 127 ? 6.607 -13.027 -10.191 1.00 98.12 127 ILE A O 1
ATOM 1003 N N . GLY A 1 128 ? 7.356 -13.039 -8.078 1.00 96.56 128 GLY A N 1
ATOM 1004 C CA . GLY A 1 128 ? 8.773 -13.052 -8.442 1.00 96.56 128 GLY A CA 1
ATOM 1005 C C . GLY A 1 128 ? 9.199 -14.303 -9.215 1.00 96.56 128 GLY A C 1
ATOM 1006 O O . GLY A 1 128 ? 10.046 -14.196 -10.100 1.00 96.56 128 GLY A O 1
ATOM 1007 N N . LYS A 1 129 ? 8.607 -15.461 -8.897 1.00 97.19 129 LYS A N 1
ATOM 1008 C CA . LYS A 1 129 ? 8.881 -16.749 -9.550 1.00 97.19 129 LYS A CA 1
ATOM 1009 C C . LYS A 1 129 ? 8.098 -16.956 -10.846 1.00 97.19 129 LYS A C 1
ATOM 1011 O O . LYS A 1 129 ? 8.575 -17.677 -11.711 1.00 97.19 129 LYS A O 1
ATOM 1016 N N . ASN A 1 130 ? 6.913 -16.360 -10.966 1.00 96.25 130 ASN A N 1
ATOM 1017 C CA . ASN A 1 130 ? 6.036 -16.555 -12.115 1.00 96.25 130 ASN A CA 1
ATOM 1018 C C . ASN A 1 130 ? 6.393 -15.605 -13.270 1.00 96.25 130 ASN A C 1
ATOM 1020 O O . ASN A 1 130 ? 6.649 -16.060 -14.382 1.00 96.25 130 ASN A O 1
ATOM 1024 N N . TRP A 1 131 ? 6.504 -14.296 -13.007 1.00 96.38 131 TRP A N 1
ATOM 1025 C CA . TRP A 1 131 ? 6.804 -13.291 -14.037 1.00 96.38 131 TRP A CA 1
ATOM 1026 C C . TRP A 1 131 ? 8.309 -13.068 -14.192 1.00 96.38 131 TRP A C 1
ATOM 1028 O O . TRP A 1 131 ? 8.867 -12.060 -13.750 1.00 96.38 131 TRP A O 1
ATOM 1038 N N . THR A 1 132 ? 8.980 -14.037 -14.807 1.00 95.31 132 THR A N 1
ATOM 1039 C CA . THR A 1 132 ? 10.420 -13.987 -15.092 1.00 95.31 132 THR A CA 1
ATOM 1040 C C . THR A 1 132 ? 10.703 -13.454 -16.502 1.00 95.31 132 THR A C 1
ATOM 1042 O O . THR A 1 132 ? 9.837 -13.554 -17.377 1.00 95.31 132 THR A O 1
ATOM 1045 N N . PRO A 1 133 ? 11.914 -12.927 -16.771 1.00 93.69 133 PRO A N 1
ATOM 1046 C CA . PRO A 1 133 ? 12.312 -12.556 -18.130 1.00 93.69 133 PRO A CA 1
ATOM 1047 C C . PRO A 1 133 ? 12.222 -13.719 -19.129 1.00 93.69 133 PRO A C 1
ATOM 1049 O O . PRO A 1 133 ? 11.941 -13.494 -20.300 1.00 93.69 133 PRO A O 1
ATOM 1052 N N . GLN A 1 134 ? 12.416 -14.960 -18.671 1.00 94.56 134 GLN A N 1
ATOM 1053 C CA . GLN A 1 134 ? 12.336 -16.165 -19.500 1.00 94.56 134 GLN A CA 1
ATOM 1054 C C . GLN A 1 134 ? 10.926 -16.394 -20.059 1.00 94.56 134 GLN A C 1
ATOM 1056 O O . GLN A 1 134 ? 10.789 -16.778 -21.214 1.00 94.56 134 GLN A O 1
ATOM 1061 N N . ASN A 1 135 ? 9.890 -16.132 -19.256 1.00 91.56 135 ASN A N 1
ATOM 1062 C CA . ASN A 1 135 ? 8.503 -16.417 -19.630 1.00 91.56 135 ASN A CA 1
ATOM 1063 C C . ASN A 1 135 ? 7.750 -15.175 -20.143 1.00 91.56 135 ASN A C 1
ATOM 1065 O O . ASN A 1 135 ? 6.752 -15.314 -20.841 1.00 91.56 135 ASN A O 1
ATOM 1069 N N . PHE A 1 136 ? 8.206 -13.965 -19.789 1.00 91.81 136 PHE A N 1
ATOM 1070 C CA . PHE A 1 136 ? 7.482 -12.708 -20.042 1.00 91.81 136 PHE A CA 1
ATOM 1071 C C . PHE A 1 136 ? 8.344 -11.597 -20.666 1.00 91.81 136 PHE A C 1
ATOM 1073 O O . PHE A 1 136 ? 7.871 -10.471 -20.831 1.00 91.81 136 PHE A O 1
ATOM 1080 N N . GLY A 1 137 ? 9.604 -11.881 -21.009 1.00 90.31 137 GLY A N 1
ATOM 1081 C CA . GLY A 1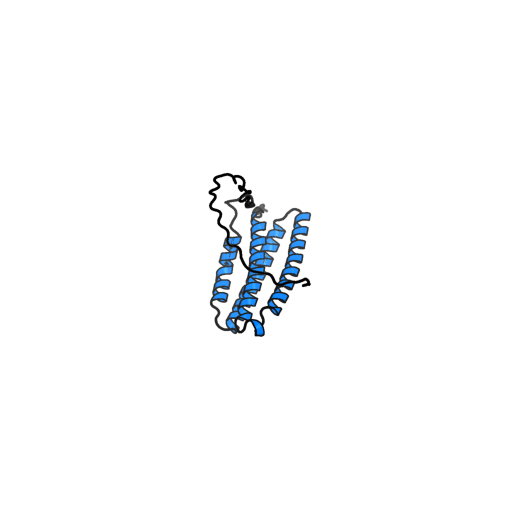 137 ? 10.495 -10.939 -21.687 1.00 90.31 137 GLY A CA 1
ATOM 1082 C C . GLY A 1 137 ? 10.708 -9.630 -20.920 1.00 90.31 137 GLY A C 1
ATOM 1083 O O . GLY A 1 137 ? 10.726 -9.592 -19.688 1.00 90.31 137 GLY A O 1
ATOM 1084 N N . SER A 1 138 ? 10.858 -8.530 -21.660 1.00 85.88 138 SER A N 1
ATOM 1085 C CA . SER A 1 138 ? 11.090 -7.187 -21.105 1.00 85.88 138 SER A CA 1
ATOM 1086 C C . SER A 1 138 ? 9.936 -6.676 -20.230 1.00 85.88 138 SER A C 1
ATOM 1088 O O . SER A 1 138 ? 10.163 -5.882 -19.316 1.00 85.88 138 SER A O 1
ATOM 1090 N N . SER A 1 139 ? 8.715 -7.180 -20.425 1.00 89.69 139 SER A N 1
ATOM 1091 C CA . SER A 1 139 ? 7.533 -6.812 -19.635 1.00 89.69 139 SER A CA 1
ATOM 1092 C C . SER A 1 139 ? 7.518 -7.419 -18.227 1.00 89.69 139 SER A C 1
ATOM 1094 O O . SER A 1 139 ? 6.688 -7.025 -17.402 1.00 89.69 139 SER A O 1
ATOM 1096 N N . SER A 1 140 ? 8.426 -8.352 -17.903 1.00 93.75 140 SER A N 1
ATOM 1097 C CA . SER A 1 140 ? 8.432 -9.040 -16.606 1.00 93.75 140 SER A CA 1
ATOM 1098 C C . SER A 1 140 ? 8.601 -8.079 -15.425 1.00 93.75 140 SER A C 1
ATOM 1100 O O . SER A 1 140 ? 7.968 -8.234 -14.383 1.00 93.75 140 SER A O 1
ATOM 1102 N N . THR A 1 141 ? 9.452 -7.058 -15.564 1.00 92.44 141 THR A N 1
ATOM 1103 C CA . THR A 1 141 ? 9.711 -6.096 -14.479 1.00 92.44 141 THR A CA 1
ATOM 1104 C C . THR A 1 141 ? 8.503 -5.207 -14.222 1.00 92.44 141 THR A C 1
ATOM 1106 O O . THR A 1 141 ? 8.082 -5.095 -13.070 1.00 92.44 141 THR A O 1
ATOM 1109 N N . LEU A 1 142 ? 7.909 -4.666 -15.288 1.00 94.38 142 LEU A N 1
ATOM 1110 C CA . LEU A 1 142 ? 6.688 -3.868 -15.216 1.00 94.38 142 LEU A CA 1
ATOM 1111 C C . LEU A 1 142 ? 5.542 -4.666 -14.581 1.00 94.38 142 LEU A C 1
ATOM 1113 O O . LEU A 1 142 ? 4.920 -4.203 -13.628 1.00 94.38 142 LEU A O 1
ATOM 1117 N N . SER A 1 143 ? 5.324 -5.899 -15.048 1.00 95.56 143 SER A N 1
ATOM 1118 C CA . SER A 1 143 ? 4.245 -6.768 -14.559 1.00 95.56 143 SER A CA 1
ATOM 1119 C C . SER A 1 143 ? 4.393 -7.058 -13.065 1.00 95.56 143 SER A C 1
ATOM 1121 O O . SER A 1 143 ? 3.465 -6.842 -12.290 1.00 95.56 143 SER A O 1
ATOM 1123 N N . ARG A 1 144 ? 5.588 -7.479 -12.623 1.00 97.19 144 ARG A N 1
ATOM 1124 C CA . ARG A 1 144 ? 5.847 -7.754 -11.199 1.00 97.19 144 ARG A CA 1
ATOM 1125 C C . ARG A 1 144 ? 5.611 -6.531 -10.323 1.00 97.19 144 ARG A C 1
ATOM 1127 O O . ARG A 1 144 ? 5.044 -6.673 -9.244 1.00 97.19 144 ARG A O 1
ATOM 1134 N N . ALA A 1 145 ? 6.082 -5.362 -10.754 1.00 97.50 145 ALA A N 1
ATOM 1135 C CA . ALA A 1 145 ? 5.883 -4.122 -10.016 1.00 97.50 145 ALA A CA 1
ATOM 1136 C C . ALA A 1 145 ? 4.388 -3.792 -9.902 1.00 97.50 145 ALA A C 1
ATOM 1138 O O . ALA A 1 145 ? 3.898 -3.641 -8.787 1.00 97.50 145 ALA A O 1
ATOM 1139 N N . SER A 1 146 ? 3.658 -3.823 -11.021 1.00 97.94 146 SER A N 1
ATOM 1140 C CA . SER A 1 146 ? 2.219 -3.542 -11.068 1.00 97.94 146 SER A CA 1
ATOM 1141 C C . SER A 1 146 ? 1.411 -4.432 -10.115 1.00 97.94 146 SER A C 1
ATOM 1143 O O . SER A 1 146 ? 0.678 -3.912 -9.272 1.00 97.94 146 SER A O 1
ATOM 1145 N N . TYR A 1 147 ? 1.608 -5.758 -10.150 1.00 98.44 147 TYR A N 1
ATOM 1146 C CA . TYR A 1 147 ? 0.908 -6.671 -9.233 1.00 98.44 147 TYR A CA 1
ATOM 1147 C C . TYR A 1 147 ? 1.230 -6.387 -7.763 1.00 98.44 147 TYR A C 1
ATOM 1149 O O . TYR A 1 147 ? 0.340 -6.380 -6.912 1.00 98.44 147 TYR A O 1
ATOM 1157 N N . ARG A 1 148 ? 2.503 -6.118 -7.449 1.00 98.81 148 ARG A N 1
ATOM 1158 C CA . ARG A 1 148 ? 2.927 -5.803 -6.078 1.00 98.81 148 ARG A CA 1
ATOM 1159 C C . ARG A 1 148 ? 2.301 -4.505 -5.578 1.00 98.81 148 ARG A C 1
ATOM 1161 O O . ARG A 1 148 ? 1.808 -4.476 -4.452 1.00 98.81 148 ARG A O 1
ATOM 1168 N N . HIS A 1 149 ? 2.284 -3.457 -6.403 1.00 98.75 149 HIS A N 1
ATOM 1169 C CA . HIS A 1 149 ? 1.638 -2.188 -6.063 1.00 98.75 149 HIS A CA 1
ATOM 1170 C C . HIS A 1 149 ? 0.140 -2.367 -5.841 1.00 98.75 149 HIS A C 1
ATOM 1172 O O . HIS A 1 149 ? -0.376 -1.878 -4.841 1.00 98.75 149 HIS A O 1
ATOM 1178 N N . GLN A 1 150 ? -0.547 -3.122 -6.703 1.00 98.75 150 GLN A N 1
ATOM 1179 C CA . GLN A 1 150 ? -1.987 -3.358 -6.580 1.00 98.75 150 GLN A CA 1
ATOM 1180 C C . GLN A 1 150 ? -2.355 -4.036 -5.254 1.00 98.75 150 GLN A C 1
ATOM 1182 O O . GLN A 1 150 ? -3.305 -3.613 -4.597 1.00 98.75 150 GLN A O 1
ATOM 1187 N N . ILE A 1 151 ? -1.585 -5.041 -4.824 1.00 98.88 151 ILE A N 1
ATOM 1188 C CA . ILE A 1 151 ? -1.805 -5.730 -3.542 1.00 98.88 151 ILE A CA 1
ATOM 1189 C C . ILE A 1 151 ? -1.732 -4.746 -2.368 1.00 98.88 151 ILE A C 1
ATOM 1191 O O . ILE A 1 151 ? -2.590 -4.771 -1.482 1.00 98.88 151 ILE A O 1
ATOM 1195 N N . VAL A 1 152 ? -0.726 -3.866 -2.355 1.00 98.88 152 VAL A N 1
ATOM 1196 C CA . VAL A 1 152 ? -0.556 -2.891 -1.268 1.00 98.88 152 VAL A CA 1
ATOM 1197 C C . VAL A 1 152 ? -1.620 -1.796 -1.351 1.00 98.88 152 VAL A C 1
ATOM 1199 O O . VAL A 1 152 ? -2.283 -1.540 -0.348 1.00 98.88 152 VAL A O 1
ATOM 1202 N N . LYS A 1 153 ? -1.860 -1.220 -2.538 1.00 98.81 153 LYS A N 1
ATOM 1203 C CA . LYS A 1 153 ? -2.908 -0.214 -2.791 1.00 98.81 153 LYS A CA 1
ATOM 1204 C C . LYS A 1 153 ? -4.275 -0.701 -2.308 1.00 98.81 153 LYS A C 1
ATOM 1206 O O . LYS A 1 153 ? -4.950 0.010 -1.570 1.00 98.81 153 LYS A O 1
ATOM 1211 N N . GLN A 1 154 ? -4.646 -1.940 -2.635 1.00 98.75 154 GLN A N 1
ATOM 1212 C CA . GLN A 1 154 ? -5.910 -2.532 -2.196 1.00 98.75 154 GLN A CA 1
ATOM 1213 C C . GLN A 1 154 ? -6.014 -2.612 -0.669 1.00 98.75 154 GLN A C 1
ATOM 1215 O O . GLN A 1 154 ? -7.080 -2.362 -0.098 1.00 98.75 154 GLN A O 1
ATOM 1220 N N . ARG A 1 155 ? -4.918 -2.951 0.020 1.00 98.81 155 ARG A N 1
ATOM 1221 C CA . ARG A 1 155 ? -4.917 -3.007 1.484 1.00 98.81 155 ARG A CA 1
ATOM 1222 C C . ARG A 1 155 ? -5.045 -1.626 2.108 1.00 98.81 155 ARG A C 1
ATOM 1224 O O . ARG A 1 155 ? -5.809 -1.503 3.062 1.00 98.81 155 ARG A O 1
ATOM 1231 N N . VAL A 1 156 ? -4.367 -0.612 1.566 1.00 98.75 156 VAL A N 1
ATOM 1232 C CA . VAL A 1 156 ? -4.544 0.785 1.993 1.00 98.75 156 VAL A CA 1
ATOM 1233 C C . VAL A 1 156 ? -6.020 1.169 1.894 1.00 98.75 156 VAL A C 1
ATOM 1235 O O . VAL A 1 156 ? -6.617 1.538 2.903 1.00 98.75 156 VAL A O 1
ATOM 1238 N N . SER A 1 157 ? -6.643 0.973 0.727 1.00 98.19 157 SER A N 1
ATOM 1239 C CA . SER A 1 157 ? -8.060 1.301 0.523 1.00 98.19 157 SER A CA 1
ATOM 1240 C C . SER A 1 157 ? -8.999 0.534 1.456 1.00 98.19 157 SER A C 1
ATOM 1242 O O . SER A 1 157 ? -9.986 1.084 1.938 1.00 98.19 157 SER A O 1
ATOM 1244 N N . THR A 1 158 ? -8.677 -0.725 1.761 1.00 98.06 158 THR A N 1
ATOM 1245 C CA . THR A 1 158 ? -9.439 -1.538 2.721 1.00 98.06 158 THR A CA 1
ATOM 1246 C C . THR A 1 158 ? -9.364 -0.950 4.134 1.00 98.06 158 THR A C 1
ATOM 1248 O O . THR A 1 158 ? -10.387 -0.805 4.797 1.00 98.06 158 THR A O 1
ATOM 1251 N N . LEU A 1 159 ? -8.167 -0.582 4.602 1.00 98.00 159 LEU A N 1
ATOM 1252 C CA . LEU A 1 159 ? -7.975 -0.002 5.936 1.00 98.00 159 LEU A CA 1
ATOM 1253 C C . LEU A 1 159 ? -8.635 1.375 6.062 1.00 98.00 159 LEU A C 1
ATOM 1255 O O . LEU A 1 159 ? -9.248 1.665 7.086 1.00 98.00 159 LEU A O 1
ATOM 1259 N N . LEU A 1 160 ? -8.554 2.201 5.017 1.00 96.19 160 LEU A N 1
ATOM 1260 C CA . LEU A 1 160 ? -9.217 3.505 4.974 1.00 96.19 160 LEU A CA 1
ATOM 1261 C C . LEU A 1 160 ? -10.745 3.370 4.941 1.00 96.19 160 LEU A C 1
ATOM 1263 O O . LEU A 1 160 ? -11.429 4.120 5.633 1.00 96.19 160 LEU A O 1
ATOM 1267 N N . ALA A 1 161 ? -11.279 2.382 4.215 1.00 93.56 161 ALA A N 1
ATOM 1268 C CA . ALA A 1 161 ? -12.707 2.070 4.236 1.00 93.56 161 ALA A CA 1
ATOM 1269 C C . ALA A 1 161 ? -13.170 1.621 5.631 1.00 93.56 161 ALA A C 1
ATOM 1271 O O . ALA A 1 161 ? -14.218 2.056 6.099 1.00 93.56 161 ALA A O 1
ATOM 1272 N N . TYR A 1 162 ? -12.379 0.808 6.340 1.00 94.12 162 TYR A N 1
ATOM 1273 C CA . TYR A 1 162 ? -12.676 0.465 7.735 1.00 94.12 162 TYR A CA 1
ATOM 1274 C C . TYR A 1 162 ? -12.653 1.702 8.630 1.00 94.12 162 TYR A C 1
ATOM 1276 O O . TYR A 1 162 ? -13.594 1.906 9.392 1.00 94.12 162 TYR A O 1
ATOM 1284 N N . LEU A 1 163 ? -11.639 2.558 8.483 1.00 92.62 163 LEU A N 1
ATOM 1285 C CA . LEU A 1 163 ? -11.499 3.806 9.235 1.00 92.62 163 LEU A CA 1
ATOM 1286 C C . LEU A 1 163 ? -12.670 4.775 8.996 1.00 92.62 163 LEU A C 1
ATOM 1288 O O . LEU A 1 163 ? -13.004 5.543 9.895 1.00 92.62 163 LEU A O 1
ATOM 1292 N N . GLN A 1 164 ? -13.343 4.704 7.840 1.00 89.38 164 GLN A N 1
ATOM 1293 C CA . GLN A 1 164 ? -14.567 5.468 7.558 1.00 89.38 164 GLN A CA 1
ATOM 1294 C C . GLN A 1 164 ? -15.692 5.217 8.564 1.00 89.38 164 GLN A C 1
ATOM 1296 O O . GLN A 1 164 ? -16.462 6.127 8.846 1.00 89.38 164 GLN A O 1
ATOM 1301 N N . ASN A 1 165 ? -15.729 4.026 9.163 1.00 88.44 165 ASN A N 1
ATOM 1302 C CA . ASN A 1 165 ? -16.735 3.644 10.152 1.00 88.44 165 ASN A CA 1
ATOM 1303 C C . ASN A 1 165 ? -16.451 4.183 11.560 1.00 88.44 165 ASN A C 1
ATOM 1305 O O . ASN A 1 165 ? -17.241 3.943 12.470 1.00 88.44 165 ASN A O 1
ATOM 1309 N N . TYR A 1 166 ? -15.331 4.880 11.759 1.00 86.69 166 TYR A N 1
ATOM 1310 C CA . TYR A 1 166 ? -14.975 5.470 13.042 1.00 86.69 166 TYR A CA 1
ATOM 1311 C C . TYR A 1 166 ? -15.102 6.995 12.970 1.00 86.69 166 TYR A C 1
ATOM 1313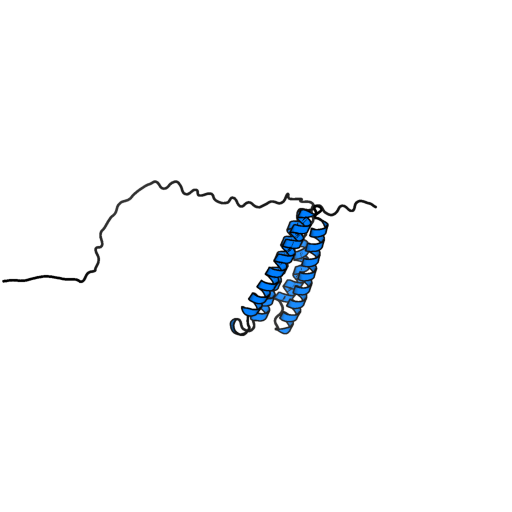 O O . TYR A 1 166 ? -14.659 7.605 11.982 1.00 86.69 166 TYR A O 1
ATOM 1321 N N . PRO A 1 167 ? -15.680 7.633 14.008 1.00 74.94 167 PRO A N 1
ATOM 1322 C CA . PRO A 1 167 ? -15.762 9.084 14.065 1.00 74.94 167 PRO A CA 1
ATOM 1323 C C . PRO A 1 167 ? -14.357 9.684 13.965 1.00 74.94 167 PRO A C 1
ATOM 1325 O O . PRO A 1 167 ? -13.372 9.104 14.433 1.00 74.94 167 PRO A O 1
ATOM 1328 N N . ALA A 1 168 ? -14.243 10.853 13.329 1.00 67.06 168 ALA A N 1
ATOM 1329 C CA . ALA A 1 168 ? -13.002 11.611 13.399 1.00 67.06 168 ALA A CA 1
ATOM 1330 C C . ALA A 1 168 ? -12.683 11.845 14.878 1.00 67.06 168 ALA A C 1
ATOM 1332 O O . ALA A 1 168 ? -13.580 12.241 15.620 1.00 67.06 168 ALA A O 1
ATOM 1333 N N . ALA A 1 169 ? -11.441 11.575 15.298 1.00 56.94 169 ALA A N 1
ATOM 1334 C CA . ALA A 1 169 ? -11.021 11.806 16.673 1.00 56.94 169 ALA A CA 1
ATOM 1335 C C . ALA A 1 169 ? -11.398 13.241 17.057 1.00 56.94 169 ALA A C 1
ATOM 1337 O O . ALA A 1 169 ? -10.794 14.206 16.576 1.00 56.94 169 ALA A O 1
ATOM 1338 N N . THR A 1 170 ? -12.436 13.388 17.878 1.00 45.00 170 THR A N 1
ATOM 1339 C CA . THR A 1 170 ? -12.807 14.668 18.452 1.00 45.00 170 THR A CA 1
ATOM 1340 C C . THR A 1 170 ? -11.596 15.087 19.261 1.00 45.00 170 THR A C 1
ATOM 1342 O O . THR A 1 170 ? -11.203 14.407 20.210 1.00 45.00 170 THR A O 1
ATOM 1345 N N . LYS A 1 171 ? -10.947 16.185 18.862 1.00 43.00 171 LYS A N 1
ATOM 1346 C CA . LYS A 1 171 ? -9.989 16.863 19.731 1.00 43.00 171 LYS A CA 1
ATOM 1347 C C . LYS A 1 171 ? -10.790 17.342 20.940 1.00 43.00 171 LYS A C 1
ATOM 1349 O O . LYS A 1 171 ? -11.329 18.442 20.920 1.00 43.00 171 LYS A O 1
ATOM 1354 N N . ALA A 1 172 ? -10.937 16.489 21.949 1.00 38.34 172 ALA A N 1
ATOM 1355 C CA . ALA A 1 172 ? -11.418 16.904 23.250 1.00 38.34 172 ALA A CA 1
ATOM 1356 C C . ALA A 1 172 ? -10.434 17.971 23.731 1.00 38.34 172 ALA A C 1
ATOM 1358 O O . ALA A 1 172 ? -9.235 17.699 23.854 1.00 38.34 172 ALA A O 1
ATOM 1359 N N . GLY A 1 173 ? -10.935 19.200 23.864 1.00 40.56 173 GLY A N 1
ATOM 1360 C CA . GLY A 1 173 ? -10.160 20.343 24.319 1.00 40.56 173 GLY A CA 1
ATOM 1361 C C . GLY A 1 173 ? -9.411 19.984 25.597 1.00 40.56 173 GLY A C 1
ATOM 1362 O O . GLY A 1 173 ? -10.010 19.487 26.551 1.00 40.56 173 GLY A O 1
ATOM 1363 N N . ARG A 1 174 ? -8.096 20.188 25.566 1.00 35.88 174 ARG A N 1
ATOM 1364 C CA . ARG A 1 174 ? -7.315 20.437 26.773 1.00 35.88 174 ARG A CA 1
ATOM 1365 C C . ARG A 1 174 ? -7.291 21.934 27.006 1.00 35.88 174 ARG A C 1
ATOM 1367 O O . ARG A 1 174 ? -7.201 22.654 25.985 1.00 35.88 174 ARG A O 1
#